Protein AF-A0A3D0RCC7-F1 (afdb_monomer_lite)

Structure (mmCIF, N/CA/C/O backbone):
data_AF-A0A3D0RCC7-F1
#
_entry.id   AF-A0A3D0RCC7-F1
#
loop_
_atom_site.group_PDB
_atom_site.id
_atom_site.type_symbol
_atom_site.label_atom_id
_atom_site.label_alt_id
_atom_site.label_comp_id
_atom_site.label_asym_id
_atom_site.label_entity_id
_atom_site.label_seq_id
_atom_site.pdbx_PDB_ins_code
_atom_site.Cartn_x
_atom_site.Cartn_y
_atom_site.Cartn_z
_atom_site.occupancy
_atom_site.B_iso_or_equiv
_atom_site.auth_seq_id
_atom_site.auth_comp_id
_atom_site.auth_asym_id
_atom_site.auth_atom_id
_atom_site.pdbx_PDB_model_num
ATOM 1 N N . MET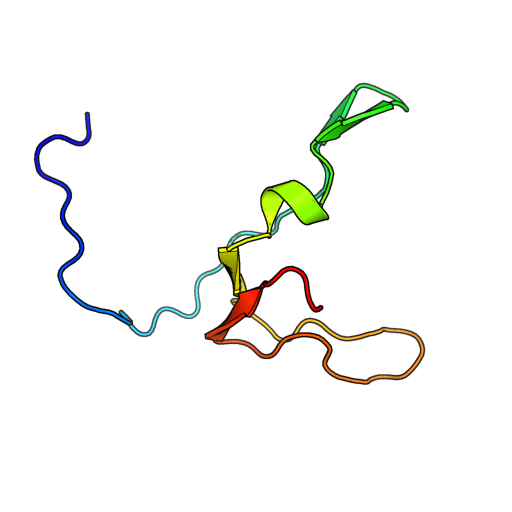 A 1 1 ? 23.964 1.421 -3.235 1.00 63.25 1 MET A N 1
ATOM 2 C CA . MET A 1 1 ? 24.190 1.360 -4.695 1.00 63.25 1 MET A CA 1
ATOM 3 C C . MET A 1 1 ? 22.926 0.807 -5.327 1.00 63.25 1 MET A C 1
ATOM 5 O O . MET A 1 1 ? 22.407 -0.158 -4.791 1.00 63.25 1 MET A O 1
ATOM 9 N N . ALA A 1 2 ? 22.416 1.441 -6.382 1.00 85.88 2 ALA A N 1
ATOM 10 C CA . ALA A 1 2 ? 21.185 1.047 -7.082 1.00 85.88 2 ALA A CA 1
ATOM 11 C C . ALA A 1 2 ? 21.294 1.318 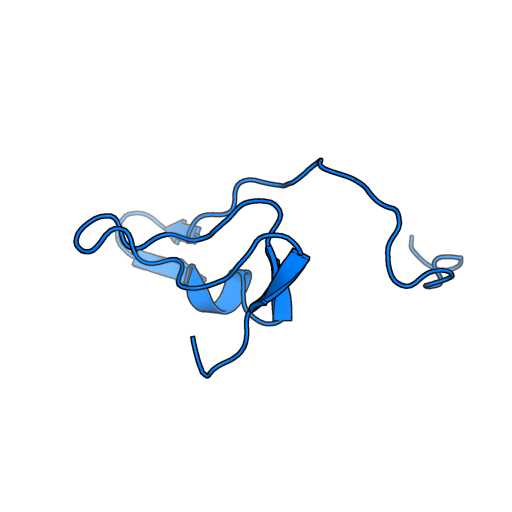-8.600 1.00 85.88 2 ALA A C 1
ATOM 13 O O . ALA A 1 2 ? 20.305 1.612 -9.258 1.00 85.88 2 ALA A O 1
ATOM 14 N N . GLN A 1 3 ? 22.520 1.299 -9.142 1.00 90.06 3 GLN A N 1
ATOM 15 C CA . GLN A 1 3 ? 22.800 1.713 -10.524 1.00 90.06 3 GLN A CA 1
ATOM 16 C C . GLN A 1 3 ? 22.255 0.721 -11.563 1.00 90.06 3 GLN A C 1
ATOM 18 O O . GLN A 1 3 ? 21.861 1.142 -12.643 1.00 90.06 3 GLN A O 1
ATOM 23 N N . ASP A 1 4 ? 22.154 -0.558 -11.195 1.00 92.38 4 ASP A N 1
ATOM 24 C CA . ASP A 1 4 ? 21.671 -1.639 -12.062 1.00 92.38 4 ASP A CA 1
ATOM 25 C C . ASP A 1 4 ? 20.281 -2.152 -11.630 1.00 92.38 4 ASP A C 1
ATOM 27 O O . ASP A 1 4 ? 19.971 -3.337 -11.749 1.00 92.38 4 ASP A O 1
ATOM 31 N N . CYS A 1 5 ? 19.435 -1.271 -11.079 1.00 92.75 5 CYS A N 1
ATOM 32 C CA . CYS A 1 5 ? 18.064 -1.599 -10.679 1.00 92.75 5 CYS A CA 1
ATOM 33 C C . CYS A 1 5 ? 17.058 -1.016 -11.679 1.00 92.75 5 CYS A C 1
ATOM 35 O O . CYS A 1 5 ? 16.922 0.201 -11.788 1.00 92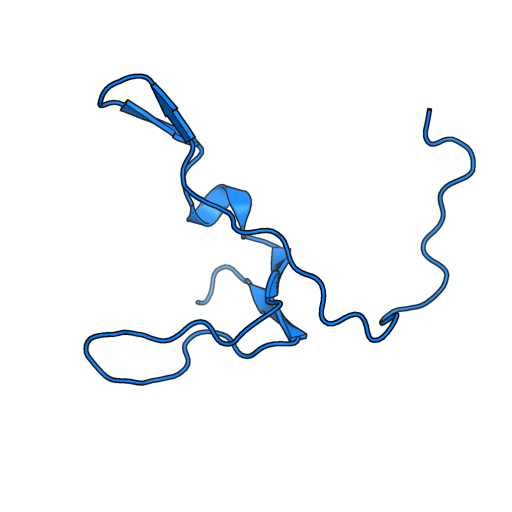.75 5 CYS A O 1
ATOM 37 N N . ILE A 1 6 ? 16.324 -1.888 -12.371 1.00 94.62 6 ILE A N 1
ATOM 38 C CA . ILE A 1 6 ? 15.253 -1.520 -13.306 1.00 94.62 6 ILE A CA 1
ATOM 39 C C . ILE A 1 6 ? 13.983 -2.326 -13.004 1.00 94.62 6 ILE A C 1
ATOM 41 O O . ILE A 1 6 ? 14.061 -3.467 -12.544 1.00 94.62 6 ILE A O 1
ATOM 45 N N . VAL A 1 7 ? 12.812 -1.733 -13.252 1.00 94.81 7 VAL A N 1
ATOM 46 C CA . VAL A 1 7 ? 11.519 -2.431 -13.167 1.00 94.81 7 VAL A CA 1
ATOM 47 C C . VAL A 1 7 ? 11.340 -3.252 -14.443 1.00 94.81 7 VAL A C 1
ATOM 49 O O . VAL A 1 7 ? 11.303 -2.686 -15.531 1.00 94.81 7 VAL A O 1
ATOM 52 N N . ASN A 1 8 ? 11.254 -4.577 -14.308 1.00 96.69 8 ASN A N 1
ATOM 53 C CA . ASN A 1 8 ? 11.205 -5.502 -15.451 1.00 96.69 8 ASN A CA 1
ATOM 54 C C . ASN A 1 8 ? 9.856 -6.206 -15.633 1.00 96.69 8 ASN A C 1
ATOM 56 O O . ASN A 1 8 ? 9.592 -6.738 -16.707 1.00 96.69 8 ASN A O 1
ATOM 60 N N . ILE A 1 9 ? 9.036 -6.248 -14.584 1.00 97.06 9 ILE A N 1
ATOM 61 C CA . ILE A 1 9 ? 7.713 -6.878 -14.555 1.00 97.06 9 ILE A CA 1
ATOM 62 C C . ILE A 1 9 ? 6.807 -6.050 -13.642 1.00 97.06 9 ILE A C 1
ATOM 64 O O . ILE A 1 9 ? 7.304 -5.434 -12.699 1.00 97.06 9 ILE A O 1
ATOM 68 N N . GLU A 1 10 ? 5.507 -6.025 -13.932 1.00 94.44 10 GLU A N 1
ATOM 69 C CA . GLU A 1 10 ? 4.528 -5.257 -13.147 1.00 94.44 10 GLU A CA 1
ATOM 70 C C . GLU A 1 10 ? 4.212 -5.926 -11.805 1.00 94.44 10 GLU A C 1
ATOM 72 O O . GLU A 1 10 ? 4.220 -5.260 -10.775 1.00 94.44 10 GLU A O 1
ATOM 77 N N . ASP A 1 11 ? 4.015 -7.246 -11.806 1.00 95.12 11 ASP A N 1
ATOM 78 C CA . ASP A 1 11 ? 3.782 -8.042 -10.602 1.00 95.12 11 ASP A CA 1
ATOM 79 C C . ASP A 1 11 ? 4.695 -9.275 -10.592 1.00 95.12 11 ASP A C 1
ATOM 81 O O . ASP A 1 11 ? 4.788 -10.023 -11.568 1.00 95.12 11 ASP A O 1
ATOM 85 N N . CYS A 1 12 ? 5.401 -9.474 -9.479 1.00 95.00 12 CYS A N 1
ATOM 86 C CA . CYS A 1 12 ? 6.252 -10.638 -9.248 1.00 95.00 12 CYS A CA 1
ATOM 87 C C . CYS A 1 12 ? 5.538 -11.775 -8.494 1.00 95.00 12 CYS A C 1
ATOM 89 O O . CYS A 1 12 ? 6.136 -12.836 -8.306 1.00 95.00 12 CYS A O 1
ATOM 91 N N . GLY A 1 13 ? 4.288 -11.567 -8.066 1.00 94.69 13 GLY A N 1
ATOM 92 C CA . GLY A 1 13 ? 3.441 -12.553 -7.394 1.00 94.69 13 GLY A CA 1
ATOM 93 C C . GLY A 1 13 ? 3.841 -12.848 -5.947 1.00 94.69 13 GLY A C 1
ATOM 94 O O . GLY A 1 13 ? 3.478 -13.892 -5.406 1.00 94.69 13 GLY A O 1
ATOM 95 N N . THR A 1 14 ? 4.638 -11.982 -5.318 1.00 95.69 14 THR A N 1
ATOM 96 C CA . THR A 1 14 ? 5.056 -12.172 -3.924 1.00 95.69 14 THR A CA 1
ATOM 97 C C . THR A 1 14 ? 3.903 -11.903 -2.961 1.00 95.69 14 THR A C 1
ATOM 99 O O . THR A 1 14 ? 3.206 -10.904 -3.081 1.00 95.69 14 THR A O 1
ATOM 102 N N . SER A 1 15 ? 3.760 -12.747 -1.941 1.00 94.06 15 SER A N 1
ATOM 103 C CA . SER A 1 15 ? 2.874 -12.498 -0.794 1.00 94.06 15 SER A CA 1
ATOM 104 C C . SER A 1 15 ? 3.614 -11.898 0.407 1.00 94.06 15 SER A C 1
ATOM 106 O O . SER A 1 15 ? 3.032 -11.695 1.468 1.00 94.06 15 SER A O 1
ATOM 108 N N . ASN A 1 16 ? 4.926 -11.669 0.286 1.00 95.56 16 ASN A N 1
ATOM 109 C CA . ASN A 1 16 ? 5.708 -11.061 1.356 1.00 95.56 16 ASN A CA 1
ATOM 110 C C . ASN A 1 16 ? 5.439 -9.555 1.411 1.00 95.56 16 ASN A C 1
ATOM 112 O O . ASN A 1 16 ? 5.697 -8.847 0.439 1.00 95.56 16 ASN A O 1
ATOM 116 N N . GLY A 1 17 ? 4.995 -9.078 2.571 1.00 95.06 17 GLY A N 1
ATOM 117 C CA . GLY A 1 17 ? 4.816 -7.660 2.872 1.00 95.06 17 GLY A CA 1
ATOM 118 C C . GLY A 1 17 ? 5.730 -7.174 3.997 1.00 95.06 17 GLY A C 1
ATOM 119 O O . GLY A 1 17 ? 6.419 -7.951 4.660 1.00 95.06 17 GLY A O 1
ATOM 120 N N . LEU A 1 18 ? 5.710 -5.863 4.234 1.00 95.75 18 LEU A N 1
ATOM 121 C CA . LEU A 1 18 ? 6.311 -5.237 5.409 1.00 95.75 18 LEU A CA 1
ATOM 122 C C . LEU A 1 18 ? 5.204 -4.618 6.257 1.00 95.75 18 LEU A C 1
ATOM 124 O O . LEU A 1 18 ? 4.402 -3.838 5.753 1.00 95.75 18 LEU A O 1
ATOM 128 N N . THR A 1 19 ? 5.195 -4.894 7.560 1.00 95.31 19 THR A N 1
ATOM 129 C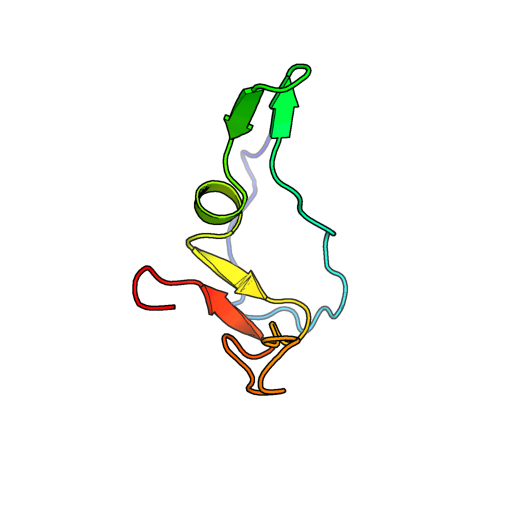 CA . THR A 1 19 ? 4.308 -4.182 8.484 1.00 95.31 19 THR A CA 1
ATOM 130 C C . THR A 1 19 ? 4.779 -2.736 8.646 1.00 95.31 19 THR A C 1
ATOM 132 O O . THR A 1 19 ? 5.872 -2.478 9.155 1.00 95.31 19 THR A O 1
ATOM 135 N N . VAL A 1 20 ? 3.938 -1.785 8.244 1.00 95.19 20 VAL A N 1
ATOM 136 C CA . VAL A 1 20 ? 4.200 -0.342 8.337 1.00 95.19 20 VAL A CA 1
ATOM 137 C C . VAL A 1 20 ? 3.387 0.262 9.486 1.00 95.19 20 VAL A C 1
ATOM 139 O O . VAL A 1 20 ? 2.292 -0.194 9.800 1.00 95.19 20 VAL A O 1
ATOM 142 N N . ARG A 1 21 ? 3.943 1.273 10.161 1.00 95.31 21 ARG A N 1
ATOM 143 C CA . ARG A 1 21 ? 3.292 2.041 11.239 1.00 95.31 21 ARG A CA 1
ATOM 144 C C . ARG A 1 21 ? 3.667 3.514 11.111 1.00 95.31 21 ARG A C 1
ATOM 146 O O . ARG A 1 21 ? 4.688 3.814 10.505 1.00 95.31 21 ARG A O 1
ATOM 153 N N . ALA A 1 22 ? 2.916 4.431 11.708 1.00 96.44 22 ALA A N 1
ATOM 154 C CA . ALA A 1 22 ? 3.386 5.813 11.834 1.00 96.44 22 ALA A CA 1
ATOM 155 C C . ALA A 1 22 ? 4.729 5.870 12.595 1.00 96.44 22 ALA A C 1
ATOM 157 O O . ALA A 1 22 ? 4.978 5.057 13.495 1.00 96.44 22 ALA A O 1
ATOM 158 N N . VAL A 1 23 ? 5.603 6.808 12.228 1.00 96.81 23 VAL A N 1
ATOM 159 C CA . VAL A 1 23 ? 6.857 7.065 12.950 1.00 96.81 23 VAL A CA 1
ATOM 160 C C . VAL A 1 23 ? 6.576 8.076 14.054 1.00 96.81 23 VAL A C 1
ATOM 162 O O . VAL A 1 23 ? 6.044 9.153 13.796 1.00 96.81 23 VAL A O 1
ATOM 165 N N . MET A 1 24 ? 6.948 7.726 15.284 1.00 95.75 24 MET A N 1
ATOM 166 C CA . MET A 1 24 ? 6.682 8.522 16.483 1.00 95.75 24 MET A CA 1
ATOM 167 C C . MET A 1 24 ? 7.993 8.970 17.139 1.00 95.75 24 MET A C 1
ATOM 169 O O . MET A 1 24 ? 8.920 8.169 17.275 1.00 95.75 24 MET A O 1
ATOM 173 N N . SER A 1 25 ? 8.047 10.218 17.603 1.00 95.56 25 SER A N 1
ATOM 174 C CA . SER A 1 25 ? 9.092 10.761 18.478 1.00 95.56 25 SER A CA 1
ATOM 175 C C . SER A 1 25 ? 8.466 11.121 19.822 1.00 95.56 25 SER A C 1
ATOM 177 O O . SER A 1 25 ? 7.867 12.183 20.000 1.00 95.56 25 SER A O 1
ATOM 179 N N . GLY A 1 26 ? 8.539 10.189 20.773 1.00 94.88 26 GLY A N 1
ATOM 180 C CA . GLY A 1 26 ? 7.772 10.291 22.013 1.00 94.88 26 GLY A CA 1
ATOM 181 C C . GLY A 1 26 ? 6.272 10.279 21.716 1.00 94.88 26 GLY A C 1
ATOM 182 O O . GLY A 1 26 ? 5.742 9.259 21.284 1.00 94.88 26 GLY A O 1
ATOM 183 N N . SER A 1 27 ? 5.610 11.413 21.943 1.00 94.19 27 SER A N 1
ATOM 184 C CA . SER A 1 27 ? 4.171 11.599 21.697 1.00 94.19 27 SER A CA 1
ATOM 185 C C . SER A 1 27 ? 3.863 12.292 20.366 1.00 94.19 27 SER A C 1
ATOM 187 O O . SER A 1 27 ? 2.695 12.476 20.034 1.00 94.19 27 SER A O 1
ATOM 189 N N . GLU A 1 28 ? 4.888 12.735 19.639 1.00 96.00 28 GLU A N 1
ATOM 190 C CA . GLU A 1 28 ? 4.743 13.480 18.391 1.00 96.00 28 GLU A CA 1
ATOM 191 C C . GLU A 1 28 ? 4.803 12.533 17.188 1.00 96.00 28 GLU A C 1
ATOM 193 O O . GLU A 1 28 ? 5.682 11.670 17.110 1.00 96.00 28 GLU A O 1
ATOM 198 N N . VAL A 1 29 ? 3.879 12.704 16.240 1.00 96.25 29 VAL A N 1
ATOM 199 C CA . VAL A 1 29 ? 3.908 11.998 14.954 1.00 96.25 29 VAL A CA 1
ATOM 200 C C . VAL A 1 29 ? 4.924 12.697 14.055 1.00 96.25 29 VAL A C 1
ATOM 202 O O . VAL A 1 29 ? 4.719 13.846 13.677 1.00 96.25 29 VAL A O 1
ATOM 205 N N . VAL A 1 30 ? 6.010 12.003 13.715 1.00 96.38 30 VAL A N 1
ATOM 206 C CA . VAL A 1 30 ? 7.053 12.510 12.805 1.00 96.38 30 VAL A CA 1
ATOM 207 C C . VAL A 1 30 ? 6.685 12.239 11.350 1.00 96.38 30 VAL A C 1
ATOM 209 O O . VAL A 1 30 ? 6.928 13.075 10.489 1.00 96.38 30 VAL A O 1
ATOM 212 N N . ASP A 1 31 ? 6.116 11.063 11.088 1.00 96.12 31 ASP A N 1
ATOM 213 C CA . ASP A 1 31 ? 5.673 10.636 9.761 1.00 96.12 31 ASP A CA 1
ATOM 214 C C . ASP A 1 31 ? 4.382 9.829 9.919 1.00 96.12 31 ASP A C 1
ATOM 216 O O . ASP A 1 31 ? 4.338 8.849 10.681 1.00 96.12 31 ASP A O 1
ATOM 220 N N . SER A 1 32 ? 3.310 10.283 9.272 1.00 96.56 32 SER A N 1
ATOM 221 C CA . SER A 1 32 ? 1.988 9.690 9.444 1.00 96.56 32 SER A CA 1
ATOM 222 C C . SER A 1 32 ? 1.921 8.310 8.787 1.00 96.56 32 SER A C 1
ATOM 224 O O . SER A 1 32 ? 2.739 7.952 7.943 1.00 96.56 32 SER A O 1
ATOM 226 N N . LEU A 1 33 ? 0.947 7.481 9.176 1.00 95.00 33 LEU A N 1
ATOM 227 C CA . LEU A 1 33 ? 0.757 6.213 8.469 1.00 95.00 33 LEU A CA 1
ATOM 228 C C . LEU A 1 33 ? 0.372 6.462 7.003 1.00 95.00 33 LEU A C 1
ATOM 230 O O . LEU A 1 33 ? 0.899 5.775 6.137 1.00 95.00 33 LEU A O 1
ATOM 234 N N . TYR A 1 34 ? -0.491 7.452 6.752 1.00 93.94 34 TYR A N 1
ATOM 235 C CA . TYR A 1 34 ? -0.988 7.819 5.426 1.00 93.94 34 TYR A CA 1
ATOM 236 C C . TYR A 1 34 ? 0.154 8.160 4.458 1.00 93.94 34 TYR A C 1
ATOM 238 O O . TYR A 1 34 ? 0.281 7.524 3.413 1.00 93.94 34 TYR A O 1
ATOM 246 N N . ASP A 1 35 ? 1.058 9.060 4.855 1.00 94.88 35 ASP A N 1
ATOM 247 C CA . ASP A 1 35 ? 2.191 9.487 4.018 1.00 94.88 35 ASP A CA 1
ATOM 248 C C . ASP A 1 35 ? 3.133 8.323 3.675 1.00 94.88 35 ASP A C 1
ATOM 250 O O . ASP A 1 35 ? 3.727 8.266 2.596 1.00 94.88 35 ASP A O 1
ATOM 254 N N . ARG A 1 36 ? 3.247 7.345 4.581 1.00 95.62 36 ARG A N 1
ATOM 255 C CA . ARG A 1 36 ? 4.092 6.163 4.383 1.00 95.62 36 ARG A CA 1
ATOM 256 C C . ARG A 1 36 ? 3.495 5.121 3.444 1.00 95.62 36 ARG A C 1
ATOM 258 O O . ARG A 1 36 ? 4.265 4.350 2.859 1.00 95.62 36 ARG A O 1
ATOM 265 N N . ILE A 1 37 ? 2.167 5.041 3.355 1.00 95.75 37 ILE A N 1
ATOM 266 C CA . ILE A 1 37 ? 1.467 4.014 2.568 1.00 95.75 37 ILE A CA 1
ATOM 267 C C . ILE A 1 37 ? 0.949 4.532 1.223 1.00 95.75 37 ILE A C 1
ATOM 269 O O . ILE A 1 37 ? 0.720 3.716 0.335 1.00 95.75 37 ILE A O 1
ATOM 273 N N . LEU A 1 38 ? 0.820 5.848 1.036 1.00 96.62 38 LEU A N 1
ATOM 274 C CA . LEU A 1 38 ? 0.375 6.446 -0.223 1.00 96.62 38 LEU A CA 1
ATOM 275 C C . LEU A 1 38 ? 1.252 5.994 -1.408 1.00 96.62 38 LEU A C 1
ATOM 277 O O . LEU A 1 38 ? 2.486 6.034 -1.354 1.00 96.62 38 LEU A O 1
ATOM 281 N N . GLY A 1 39 ? 0.616 5.526 -2.485 1.00 96.69 39 GLY A N 1
ATOM 282 C CA . GLY A 1 39 ? 1.294 5.007 -3.676 1.00 96.69 39 GLY A CA 1
ATOM 283 C C . GLY A 1 39 ? 1.972 3.641 -3.491 1.00 96.69 39 GLY A C 1
ATOM 284 O O . GLY A 1 39 ? 2.753 3.222 -4.349 1.00 96.69 39 GLY A O 1
ATOM 285 N N . ARG A 1 40 ? 1.729 2.939 -2.375 1.00 96.81 40 ARG A N 1
ATOM 286 C CA . ARG A 1 40 ? 2.145 1.541 -2.169 1.00 96.81 40 ARG A CA 1
ATOM 287 C C . ARG A 1 40 ? 1.008 0.585 -2.509 1.00 96.81 40 ARG A C 1
ATOM 289 O O . ARG A 1 40 ? -0.158 0.947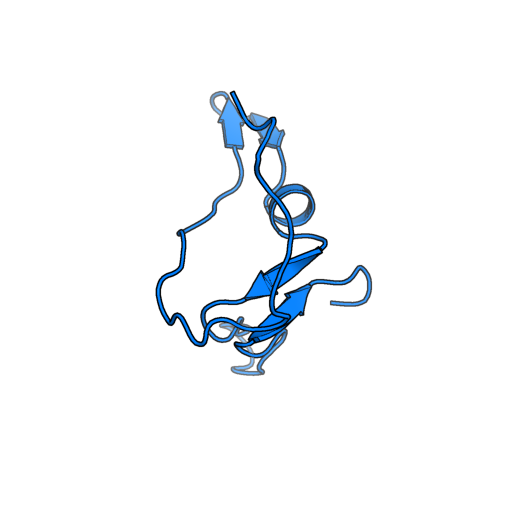 -2.419 1.00 96.81 40 ARG A O 1
ATOM 296 N N . ILE A 1 41 ? 1.376 -0.642 -2.866 1.00 96.62 41 ILE A N 1
ATOM 297 C CA . ILE A 1 41 ? 0.449 -1.758 -3.067 1.00 96.62 41 ILE A CA 1
ATOM 298 C C . ILE A 1 41 ? 0.258 -2.478 -1.725 1.00 96.62 41 ILE A C 1
ATOM 300 O O . ILE A 1 41 ? 1.249 -2.761 -1.041 1.00 96.62 41 ILE A O 1
ATOM 304 N N . MET A 1 42 ? -0.986 -2.764 -1.339 1.00 96.50 42 MET A N 1
ATOM 305 C CA . MET A 1 42 ? -1.282 -3.523 -0.120 1.00 96.50 42 MET A CA 1
ATOM 306 C C . MET A 1 42 ? -0.933 -5.004 -0.279 1.00 96.50 42 MET A C 1
ATOM 308 O O . MET A 1 42 ? -1.245 -5.624 -1.292 1.00 96.50 42 MET A O 1
ATOM 312 N N . ALA A 1 43 ? -0.280 -5.581 0.731 1.00 96.31 43 ALA A N 1
ATOM 313 C CA . ALA A 1 43 ? 0.047 -7.011 0.756 1.00 96.31 43 ALA A CA 1
ATOM 314 C C . ALA A 1 43 ? -1.115 -7.878 1.277 1.00 96.31 43 ALA A C 1
ATOM 316 O O . ALA A 1 43 ? -1.193 -9.060 0.956 1.00 96.31 43 ALA A O 1
ATOM 317 N N . GLU A 1 44 ? -2.001 -7.286 2.078 1.00 95.44 44 GLU A N 1
ATOM 318 C CA . GLU A 1 44 ? -3.185 -7.897 2.687 1.00 95.44 44 GLU A CA 1
ATOM 319 C C . GLU A 1 44 ? -4.330 -6.874 2.644 1.00 95.44 44 GLU A C 1
ATOM 321 O O . GLU A 1 44 ? -4.066 -5.676 2.531 1.00 95.44 44 GLU A O 1
ATOM 326 N N . ASP A 1 45 ? -5.579 -7.329 2.751 1.00 95.56 45 ASP A N 1
ATOM 327 C CA . ASP A 1 45 ? -6.743 -6.437 2.740 1.00 95.56 45 ASP A CA 1
ATOM 328 C C . ASP A 1 45 ? -6.692 -5.441 3.911 1.00 95.56 45 ASP A C 1
ATOM 330 O O . ASP A 1 45 ? -6.533 -5.819 5.078 1.00 95.56 45 ASP A O 1
ATOM 334 N N . LEU A 1 46 ? -6.872 -4.156 3.604 1.00 93.44 46 LEU A N 1
ATOM 335 C CA . LEU A 1 46 ? -7.093 -3.115 4.598 1.00 93.44 46 LEU A CA 1
ATOM 336 C C . LEU A 1 46 ? -8.584 -3.070 4.922 1.00 93.44 46 LEU A C 1
ATOM 338 O O . LEU A 1 46 ? -9.396 -2.735 4.064 1.00 93.44 46 LEU A O 1
ATOM 342 N N . VAL A 1 47 ? -8.941 -3.390 6.162 1.00 95.06 47 VAL A N 1
ATOM 343 C CA . VAL A 1 47 ? -10.338 -3.542 6.586 1.00 95.06 47 VAL A CA 1
ATOM 344 C C . VAL A 1 47 ? -10.671 -2.541 7.687 1.00 95.06 47 VAL A C 1
ATOM 346 O O . VAL A 1 47 ? -9.905 -2.384 8.643 1.00 95.06 47 VAL A O 1
ATOM 349 N N . ASP A 1 48 ? -11.834 -1.898 7.587 1.00 93.94 48 ASP A N 1
ATOM 350 C CA . ASP A 1 48 ? -12.403 -1.136 8.696 1.00 93.94 48 ASP A CA 1
ATOM 351 C C . ASP A 1 48 ? -12.873 -2.110 9.788 1.00 93.94 48 ASP A C 1
ATOM 353 O O . ASP A 1 48 ? -13.735 -2.960 9.575 1.00 93.94 48 ASP A O 1
ATOM 357 N N . ILE A 1 49 ? -12.301 -2.006 10.986 1.00 92.56 49 ILE A N 1
ATOM 358 C CA . ILE A 1 49 ? -12.576 -2.947 12.085 1.00 92.56 49 ILE A CA 1
ATOM 359 C C . ILE A 1 49 ? -13.996 -2.756 12.660 1.00 92.56 49 ILE A C 1
ATOM 361 O O . ILE A 1 49 ? -14.540 -3.665 13.289 1.00 92.56 49 ILE A O 1
ATOM 365 N N . GLY A 1 50 ? -14.597 -1.580 12.474 1.00 95.62 50 GLY A N 1
ATOM 366 C CA . GLY A 1 50 ? -15.944 -1.253 12.929 1.00 95.62 50 GLY A CA 1
ATOM 367 C C . GLY A 1 50 ? -17.039 -1.749 11.985 1.00 95.62 50 GLY A C 1
ATOM 368 O O . GLY A 1 50 ? -18.042 -2.280 12.465 1.00 95.62 50 GLY A O 1
ATOM 369 N N . THR A 1 51 ? -16.863 -1.592 10.670 1.00 96.06 51 THR A N 1
ATOM 370 C CA . THR A 1 51 ? -17.863 -1.998 9.662 1.00 96.06 51 THR A CA 1
ATOM 371 C C . THR A 1 51 ? -17.590 -3.376 9.059 1.00 96.06 51 THR A C 1
ATOM 373 O O . THR A 1 51 ? -18.524 -4.050 8.627 1.00 96.06 51 THR A O 1
ATOM 376 N N . GLY A 1 52 ? -16.332 -3.824 9.062 1.00 94.25 52 GLY A N 1
ATOM 377 C CA . GLY A 1 52 ? -15.880 -5.027 8.364 1.00 94.25 52 GLY A CA 1
ATOM 378 C C . GLY A 1 52 ? -15.724 -4.838 6.853 1.00 94.25 52 GLY A C 1
ATOM 379 O O . GLY A 1 52 ? -15.520 -5.821 6.142 1.00 94.25 52 GLY A O 1
ATOM 380 N N . GLU A 1 53 ? -15.844 -3.608 6.350 1.00 96.06 53 GLU A N 1
ATOM 381 C CA . GLU A 1 53 ? -15.699 -3.306 4.928 1.00 96.06 53 GLU A CA 1
ATOM 382 C C . GLU A 1 53 ? -14.221 -3.242 4.532 1.00 96.06 53 GLU A C 1
ATOM 384 O O . GLU A 1 53 ? -13.378 -2.722 5.267 1.00 96.06 53 GLU A O 1
ATOM 389 N N . VAL A 1 54 ? -13.909 -3.783 3.353 1.00 96.06 54 VAL A N 1
ATOM 390 C CA . VAL A 1 54 ? -12.578 -3.668 2.754 1.00 96.06 54 VAL A CA 1
ATOM 391 C C . VAL A 1 54 ? -12.435 -2.256 2.195 1.00 96.06 54 VAL A C 1
ATOM 393 O O . VAL A 1 54 ? -13.185 -1.868 1.303 1.00 96.06 54 VAL A O 1
ATOM 396 N N . ILE A 1 55 ? -11.481 -1.505 2.740 1.00 94.19 55 ILE A N 1
ATOM 397 C CA . ILE A 1 55 ? -11.125 -0.151 2.308 1.00 94.19 55 ILE A CA 1
ATOM 398 C C . ILE A 1 55 ? -10.224 -0.234 1.074 1.00 94.19 55 ILE A C 1
ATOM 400 O O . ILE A 1 55 ? -10.486 0.436 0.087 1.00 94.19 55 ILE A O 1
ATOM 404 N N . VAL A 1 56 ? -9.182 -1.073 1.127 1.00 95.69 56 VAL A N 1
ATOM 405 C CA . VAL A 1 56 ? -8.228 -1.309 0.027 1.00 95.69 56 VAL A CA 1
ATOM 406 C C . VAL A 1 56 ? -7.961 -2.808 -0.049 1.00 95.69 56 VAL A C 1
ATOM 408 O O . VAL A 1 56 ? -7.604 -3.411 0.967 1.00 95.69 56 VAL A O 1
ATOM 411 N N . ALA A 1 57 ? -8.115 -3.421 -1.220 1.00 96.06 57 ALA A N 1
ATOM 412 C CA . ALA A 1 57 ? -7.862 -4.853 -1.373 1.00 96.06 57 ALA A CA 1
ATOM 413 C C . ALA A 1 57 ? -6.356 -5.175 -1.458 1.00 96.06 57 ALA A C 1
ATOM 415 O O . ALA A 1 57 ? -5.532 -4.351 -1.863 1.00 96.06 57 ALA A O 1
ATOM 416 N N . ALA A 1 58 ? -5.974 -6.409 -1.126 1.00 95.94 58 ALA A N 1
ATOM 417 C CA . ALA A 1 58 ? -4.633 -6.908 -1.409 1.00 95.94 58 ALA A CA 1
ATOM 418 C C . ALA A 1 58 ? -4.325 -6.816 -2.919 1.00 95.94 58 ALA A C 1
ATOM 420 O O . ALA A 1 58 ? -5.139 -7.197 -3.762 1.00 95.94 58 ALA A O 1
ATOM 421 N N . GLY A 1 59 ? -3.137 -6.321 -3.270 1.00 95.12 59 GLY A N 1
ATOM 422 C CA . GLY A 1 59 ? -2.734 -6.071 -4.658 1.00 95.12 59 GLY A CA 1
ATOM 423 C C . GLY A 1 59 ? -3.206 -4.728 -5.230 1.00 95.12 59 GLY A C 1
ATOM 424 O O . GLY A 1 59 ? -2.827 -4.385 -6.348 1.00 95.12 59 GLY A O 1
ATOM 425 N N . GLU A 1 60 ? -3.969 -3.939 -4.472 1.00 96.00 60 GLU A N 1
ATOM 426 C CA . GLU A 1 60 ? -4.424 -2.610 -4.877 1.00 96.00 60 GLU A CA 1
ATOM 427 C C . GLU A 1 60 ? -3.500 -1.501 -4.356 1.00 96.00 60 GLU A C 1
ATOM 429 O O . GLU A 1 60 ? -2.880 -1.611 -3.292 1.00 96.00 60 GLU A O 1
ATOM 434 N N . MET A 1 61 ? -3.376 -0.428 -5.142 1.00 96.31 61 MET A N 1
ATOM 435 C CA . MET A 1 61 ? -2.578 0.741 -4.786 1.00 96.31 61 MET A CA 1
ATOM 436 C C . MET A 1 61 ? -3.380 1.682 -3.891 1.00 96.31 61 MET A C 1
ATOM 438 O O . MET A 1 61 ? -4.489 2.077 -4.236 1.00 96.31 61 MET A O 1
ATOM 442 N N . VAL A 1 62 ? -2.766 2.138 -2.802 1.00 96.62 62 VAL A N 1
ATOM 443 C CA . VAL A 1 62 ? -3.340 3.189 -1.960 1.00 96.62 62 VAL A CA 1
ATOM 444 C C . VAL A 1 62 ? -3.251 4.532 -2.681 1.00 96.62 62 VAL A C 1
ATOM 446 O O . VAL A 1 62 ? -2.162 4.989 -3.046 1.00 96.62 62 VAL A O 1
ATOM 449 N N . THR A 1 63 ? -4.400 5.172 -2.850 1.00 96.38 63 THR A N 1
ATOM 450 C CA . THR A 1 63 ? -4.571 6.498 -3.465 1.00 96.38 63 THR A CA 1
ATOM 451 C C . THR A 1 63 ? -5.146 7.494 -2.458 1.00 96.38 63 THR A C 1
ATOM 453 O O . THR A 1 63 ? -5.530 7.108 -1.359 1.00 96.38 63 THR A O 1
ATOM 456 N N . GLU A 1 64 ? -5.238 8.769 -2.841 1.00 94.69 64 GLU A N 1
ATOM 457 C CA . GLU A 1 64 ? -5.816 9.836 -2.003 1.00 94.69 64 GLU A CA 1
ATOM 458 C C . GLU A 1 64 ? -7.340 9.717 -1.796 1.00 94.69 64 GLU A C 1
ATOM 460 O O . GLU A 1 64 ? -7.912 10.480 -1.024 1.00 94.69 64 GLU A O 1
ATOM 465 N N . GLU A 1 65 ? -8.007 8.804 -2.510 1.00 90.19 65 GLU A N 1
ATOM 466 C CA . GLU A 1 65 ? -9.463 8.606 -2.437 1.00 90.19 65 GLU A CA 1
ATOM 467 C C . GLU A 1 65 ? -9.892 7.580 -1.377 1.00 90.19 65 GLU A C 1
ATOM 469 O O . G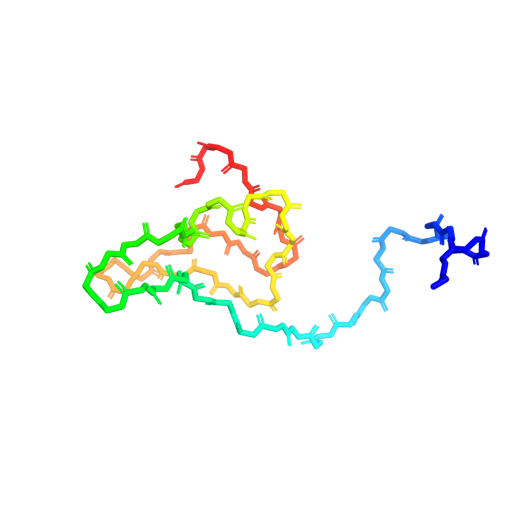LU A 1 65 ? -11.085 7.483 -1.084 1.00 90.19 65 GLU A O 1
ATOM 474 N N . HIS A 1 66 ? -8.936 6.829 -0.824 1.00 86.31 66 HIS A N 1
ATOM 475 C CA . HIS A 1 66 ? -9.154 5.868 0.259 1.00 86.31 66 HIS A CA 1
ATOM 476 C C . HIS A 1 66 ? -9.068 6.555 1.626 1.00 86.31 66 HIS A C 1
ATOM 478 O O . HIS A 1 66 ? -9.913 6.240 2.494 1.00 86.31 66 HIS A O 1
#

Foldseek 3Di:
DCPPDDDDDPDPPDLDDDDDAFDDDPPDGPGHSLNVQAQHAASAFDADPVPRDGPAHHRGGDHPVD

Radius of gyration: 14.77 Å; chains: 1; bounding box: 42×26×38 Å

pLDDT: mean 94.48, std 4.4, range [63.25, 97.06]

Sequence (66 aa):
MAQDCIVNIEDCGTSNGLTVRAVMSGSEVVDSLYDRILGRIMAEDLVDIGTGEVIVAAGEMVTEEH

Secondary structure (DSSP, 8-state):
--TT-----S------------EEETTEEEE-HHHHHTTPBPSS-EE-TTT--EEE-TTPBP-TT-